Protein AF-A0A4Q3XRK7-F1 (afdb_monomer)

Radius of gyration: 12.87 Å; Cα contacts (8 Å, |Δi|>4): 92; chains: 1; bounding box: 27×35×28 Å

Solvent-accessible surface area (backbone atoms only — not comparable to full-atom values): 4918 Å² total; per-residue (Å²): 130,81,61,44,80,37,36,52,69,41,99,84,75,45,53,30,58,58,57,48,50,60,49,52,75,79,39,98,52,43,60,37,37,49,29,79,62,66,67,78,52,71,70,72,85,50,85,71,73,94,35,78,43,58,56,89,67,57,73,65,57,55,51,52,52,51,55,49,43,58,53,55,56,71,70,67,66,82,130

pLDDT: mean 82.39, std 13.47, range [39.62, 95.62]

Secondary structure (DSSP, 8-state):
---EEE-SB-TTS-BHHHHHHHHHHH----EEEEES-GGGGTTSSSPPPS-EEESS--HHHHHHHHHHHHHHHHTS---

Foldseek 3Di:
DAEEEFEQQDPVRDGSVVVVVVVCVPDPHFYAYEYQCQVVQVPVPDDRHPHYHHPPGDPVNVVVSVVVRSVVSVVPDDD

Structure (mmCIF, N/CA/C/O backbone):
data_AF-A0A4Q3XRK7-F1
#
_entry.id   AF-A0A4Q3XRK7-F1
#
loop_
_atom_site.group_PDB
_atom_site.id
_atom_site.type_symbol
_atom_site.label_atom_id
_atom_site.label_alt_id
_atom_site.label_comp_id
_atom_site.label_asym_id
_atom_site.label_entity_id
_atom_site.label_seq_id
_atom_site.pdbx_PDB_ins_code
_atom_site.Cartn_x
_atom_site.Cartn_y
_atom_site.Cartn_z
_atom_site.occupancy
_atom_site.B_iso_or_equiv
_atom_site.auth_seq_id
_atom_site.auth_comp_id
_atom_site.auth_asym_id
_atom_site.auth_atom_id
_atom_site.pdbx_PDB_model_num
ATOM 1 N N . PRO A 1 1 ? -2.870 4.420 -14.980 1.00 63.28 1 PRO A N 1
ATOM 2 C CA . PRO A 1 1 ? -3.408 4.672 -13.615 1.00 63.28 1 PRO A CA 1
ATOM 3 C C . PRO A 1 1 ? -2.977 6.067 -13.139 1.00 63.28 1 PRO A C 1
ATOM 5 O O . PRO A 1 1 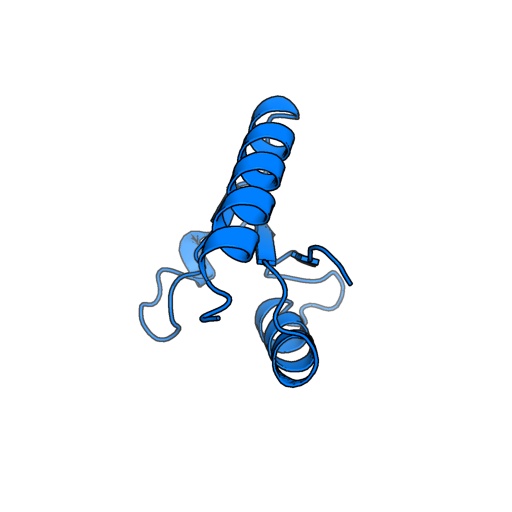? -2.005 6.569 -13.682 1.00 63.28 1 PRO A O 1
ATOM 8 N N . GLY A 1 2 ? -3.686 6.702 -12.198 1.00 84.06 2 GLY A N 1
ATOM 9 C CA . GLY A 1 2 ? -3.245 7.975 -11.582 1.00 84.06 2 GLY A CA 1
ATOM 10 C C . GLY A 1 2 ? -2.811 7.839 -10.117 1.00 84.06 2 GLY A C 1
ATOM 11 O O . GLY A 1 2 ? -2.267 8.768 -9.540 1.00 84.06 2 GLY A O 1
ATOM 12 N N . LEU A 1 3 ? -3.092 6.686 -9.510 1.00 89.12 3 LEU A N 1
ATOM 13 C CA . LEU A 1 3 ? -2.778 6.324 -8.132 1.00 89.12 3 LEU A CA 1
ATOM 14 C C . LEU A 1 3 ? -3.015 4.817 -7.983 1.00 89.12 3 LEU A C 1
ATOM 16 O O . LEU A 1 3 ? -3.960 4.288 -8.578 1.00 89.12 3 LEU A O 1
ATOM 20 N N . VAL A 1 4 ? -2.210 4.146 -7.164 1.00 91.44 4 VAL A N 1
ATOM 21 C CA . VAL A 1 4 ? -2.415 2.746 -6.778 1.00 91.44 4 VAL A CA 1
ATOM 22 C C . VAL A 1 4 ? -2.658 2.654 -5.276 1.00 91.44 4 VAL A C 1
ATOM 24 O O . VAL A 1 4 ? -1.906 3.200 -4.473 1.00 91.44 4 VAL A O 1
ATOM 27 N N . LEU A 1 5 ? -3.713 1.936 -4.900 1.00 92.19 5 LEU A N 1
ATOM 28 C CA . LEU A 1 5 ? -3.997 1.535 -3.526 1.00 92.19 5 LEU A CA 1
ATOM 29 C C . LEU A 1 5 ? -3.838 0.018 -3.455 1.00 92.19 5 LEU A C 1
ATOM 31 O O . LEU A 1 5 ? -4.545 -0.694 -4.167 1.00 92.19 5 LEU A O 1
ATOM 35 N N . ALA A 1 6 ? -2.922 -0.469 -2.621 1.00 91.56 6 ALA A N 1
ATOM 36 C CA . ALA A 1 6 ? -2.602 -1.893 -2.536 1.00 91.56 6 ALA A CA 1
ATOM 37 C C . ALA A 1 6 ? -2.580 -2.384 -1.085 1.00 91.56 6 ALA A C 1
ATOM 39 O O . ALA A 1 6 ? -2.164 -1.661 -0.184 1.00 91.56 6 ALA A O 1
ATOM 40 N N . ASP A 1 7 ? -3.003 -3.625 -0.849 1.00 90.94 7 ASP A N 1
ATOM 41 C CA . ASP A 1 7 ? -2.676 -4.324 0.399 1.00 90.94 7 ASP A CA 1
ATOM 42 C C . ASP A 1 7 ? -1.318 -5.020 0.246 1.00 90.94 7 ASP A C 1
ATOM 44 O O . ASP A 1 7 ? -0.896 -5.330 -0.863 1.00 90.94 7 ASP A O 1
ATOM 48 N N . ILE A 1 8 ? -0.626 -5.277 1.350 1.00 87.12 8 ILE A N 1
ATOM 49 C CA . ILE A 1 8 ? 0.607 -6.072 1.354 1.00 87.12 8 ILE A CA 1
ATOM 50 C C . ILE A 1 8 ? 0.288 -7.552 1.177 1.00 87.12 8 ILE A C 1
ATOM 52 O O . ILE A 1 8 ? 1.022 -8.258 0.484 1.00 87.12 8 ILE A O 1
ATOM 56 N N . GLN A 1 9 ? -0.785 -8.016 1.819 1.00 85.38 9 GLN A N 1
ATOM 57 C CA . GLN A 1 9 ? -1.215 -9.406 1.785 1.00 85.38 9 GLN A CA 1
ATOM 58 C C . GLN A 1 9 ? -2.572 -9.488 1.102 1.00 85.38 9 GLN A C 1
ATOM 60 O O . GLN A 1 9 ? -3.551 -8.895 1.559 1.00 85.38 9 GLN A O 1
ATOM 65 N N . LEU A 1 10 ? -2.598 -10.190 -0.025 1.00 83.25 10 LEU A N 1
ATOM 66 C CA . 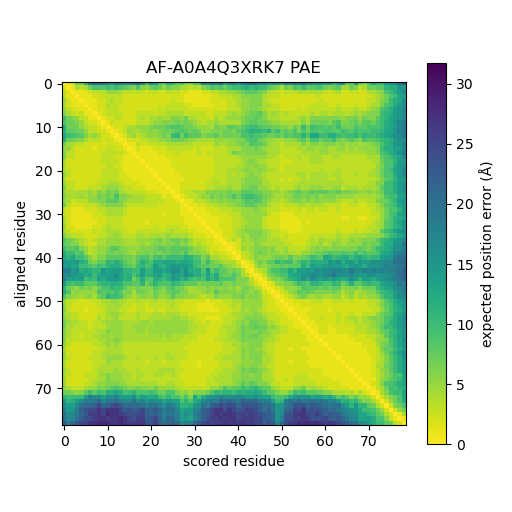LEU A 1 10 ? -3.799 -10.393 -0.817 1.00 83.25 10 LEU A CA 1
ATOM 67 C C . LEU A 1 10 ? -4.550 -11.643 -0.336 1.00 83.25 10 LEU A C 1
ATOM 69 O O . LEU A 1 10 ? -4.048 -12.425 0.470 1.00 83.25 10 LEU A O 1
ATOM 73 N N . ALA A 1 11 ? -5.791 -11.806 -0.795 1.00 80.69 11 ALA A N 1
ATOM 74 C CA . ALA A 1 11 ? -6.686 -12.867 -0.323 1.00 80.69 11 ALA A CA 1
ATOM 75 C C . ALA A 1 11 ? -6.199 -14.292 -0.657 1.00 80.69 11 ALA A C 1
ATOM 77 O O . ALA A 1 11 ? -6.653 -15.252 -0.044 1.00 80.69 11 ALA A O 1
ATOM 78 N N . ASP A 1 12 ? -5.298 -14.419 -1.625 1.00 83.38 12 ASP A N 1
ATOM 79 C CA . ASP A 1 12 ? -4.648 -15.654 -2.063 1.00 83.38 12 ASP A CA 1
ATOM 80 C C . ASP A 1 12 ? -3.250 -15.846 -1.441 1.00 83.38 12 ASP A C 1
ATOM 82 O O . ASP A 1 12 ? -2.454 -16.630 -1.951 1.00 83.38 12 ASP A O 1
ATOM 86 N N . ASP A 1 13 ? -2.933 -15.111 -0.367 1.00 77.19 13 ASP A N 1
ATOM 87 C CA . ASP A 1 13 ? -1.607 -15.034 0.268 1.00 77.19 13 ASP A CA 1
ATOM 88 C C . ASP A 1 13 ? -0.478 -14.521 -0.644 1.00 77.19 13 ASP A C 1
ATOM 90 O O . ASP A 1 13 ? 0.694 -14.500 -0.245 1.00 77.19 13 ASP A O 1
ATOM 94 N N . SER A 1 14 ? -0.808 -14.025 -1.841 1.00 84.56 14 SER A N 1
ATOM 95 C CA . SER A 1 14 ? 0.171 -13.374 -2.704 1.00 84.56 14 SER A CA 1
ATOM 96 C C . SER A 1 14 ? 0.584 -12.003 -2.149 1.00 84.56 14 SER A C 1
ATOM 98 O O . SER A 1 14 ? -0.094 -11.385 -1.314 1.00 84.56 14 SER A O 1
ATOM 100 N N . SER A 1 15 ? 1.755 -11.527 -2.584 1.00 86.56 15 SER A N 1
ATOM 101 C CA . SER A 1 15 ? 2.307 -10.258 -2.117 1.00 86.56 15 SER A CA 1
ATOM 102 C C . SER A 1 15 ? 1.852 -9.112 -3.008 1.00 86.56 15 SER A C 1
ATOM 104 O O . SER A 1 15 ? 2.295 -8.981 -4.149 1.00 86.56 15 SER A O 1
ATOM 106 N N . GLY A 1 16 ? 1.046 -8.205 -2.459 1.00 87.94 16 GLY A N 1
ATOM 107 C CA . GLY A 1 16 ? 0.690 -6.986 -3.179 1.00 87.94 16 GLY A CA 1
ATOM 108 C C . GLY A 1 16 ? 1.874 -6.035 -3.375 1.00 87.94 16 GLY A C 1
ATOM 109 O O . GLY A 1 16 ? 1.819 -5.173 -4.244 1.00 87.94 16 GLY A O 1
ATOM 110 N N . ILE A 1 17 ? 2.984 -6.226 -2.648 1.00 86.00 17 ILE A N 1
ATOM 111 C CA . ILE A 1 17 ? 4.254 -5.536 -2.929 1.00 86.00 17 ILE A CA 1
ATOM 112 C C . ILE A 1 17 ? 4.778 -5.932 -4.308 1.00 86.00 17 ILE A C 1
ATOM 114 O O . ILE A 1 17 ? 5.218 -5.069 -5.062 1.00 86.00 17 ILE A O 1
ATOM 118 N N . ASP A 1 18 ? 4.752 -7.223 -4.633 1.00 87.88 18 ASP A N 1
ATOM 119 C CA . ASP A 1 18 ? 5.282 -7.704 -5.906 1.00 87.88 18 ASP A CA 1
ATOM 120 C C . ASP A 1 18 ? 4.347 -7.303 -7.057 1.00 87.88 18 ASP A C 1
ATOM 122 O O . ASP A 1 18 ? 4.818 -6.763 -8.052 1.00 87.88 18 ASP A O 1
ATOM 126 N N . ALA A 1 19 ? 3.026 -7.362 -6.847 1.00 89.00 19 ALA A N 1
ATOM 127 C CA . ALA A 1 19 ? 2.057 -6.811 -7.799 1.00 89.00 19 ALA A CA 1
ATOM 128 C C . ALA A 1 19 ? 2.261 -5.303 -8.060 1.00 89.00 19 ALA A C 1
ATOM 130 O O . ALA A 1 19 ? 2.163 -4.835 -9.192 1.00 89.00 19 ALA A O 1
ATOM 131 N N . VAL A 1 20 ? 2.567 -4.524 -7.017 1.00 88.62 20 VAL A N 1
ATOM 132 C CA . VAL A 1 20 ? 2.894 -3.098 -7.155 1.00 88.62 20 VAL A CA 1
ATOM 133 C C . VAL A 1 20 ? 4.187 -2.889 -7.937 1.00 88.62 20 VAL A C 1
ATOM 135 O O . VAL A 1 20 ? 4.245 -1.963 -8.741 1.00 88.62 20 VAL A O 1
ATOM 138 N N . LYS A 1 21 ? 5.220 -3.714 -7.725 1.00 87.00 21 LYS A N 1
ATOM 139 C CA . LYS A 1 21 ? 6.474 -3.609 -8.489 1.00 87.00 21 LYS A CA 1
ATOM 140 C C . LYS A 1 21 ? 6.237 -3.817 -9.980 1.00 87.00 21 LYS A C 1
ATOM 142 O O . LYS A 1 21 ? 6.782 -3.051 -10.767 1.00 87.00 21 LYS A O 1
ATOM 147 N N . ASP A 1 22 ? 5.406 -4.789 -10.345 1.00 89.69 22 ASP A N 1
ATOM 148 C CA . ASP A 1 22 ? 5.049 -5.038 -11.744 1.00 89.69 22 ASP A CA 1
ATOM 149 C C . ASP A 1 22 ? 4.329 -3.822 -12.349 1.00 89.69 22 ASP A C 1
ATOM 151 O O . ASP A 1 22 ? 4.662 -3.377 -13.444 1.00 89.69 22 ASP A O 1
ATOM 155 N N . ILE A 1 23 ? 3.414 -3.197 -11.597 1.00 87.88 23 ILE A N 1
ATOM 156 C CA . ILE A 1 23 ? 2.743 -1.959 -12.029 1.00 87.88 23 ILE A CA 1
ATOM 157 C C . ILE A 1 23 ? 3.742 -0.803 -12.176 1.00 87.88 23 ILE A C 1
ATOM 159 O O . ILE A 1 23 ? 3.678 -0.063 -13.156 1.00 87.88 23 ILE A O 1
ATOM 163 N N . LEU A 1 24 ? 4.663 -0.637 -11.223 1.00 85.31 24 LEU A N 1
ATOM 164 C CA . LEU A 1 24 ? 5.666 0.433 -11.235 1.00 85.31 24 LEU A CA 1
ATOM 165 C C . LEU A 1 24 ? 6.723 0.261 -12.334 1.00 85.31 24 LEU A C 1
ATOM 167 O O . LEU A 1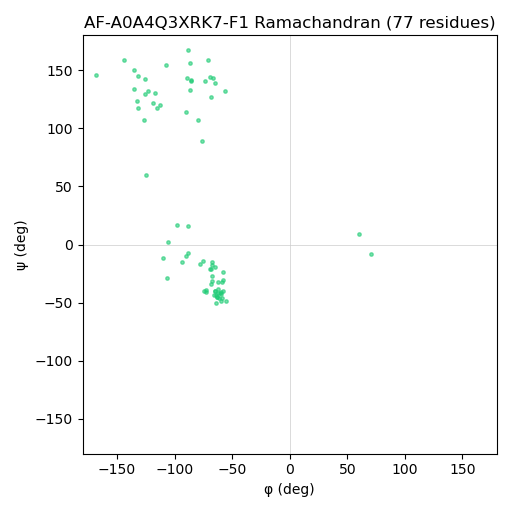 24 ? 7.352 1.244 -12.721 1.00 85.31 24 LEU A O 1
ATOM 171 N N . ALA A 1 25 ? 6.907 -0.955 -12.856 1.00 88.00 25 ALA A N 1
ATOM 172 C CA . ALA A 1 25 ? 7.763 -1.202 -14.013 1.00 88.00 25 ALA A CA 1
ATOM 173 C C . ALA A 1 25 ? 7.191 -0.588 -15.305 1.00 88.00 25 ALA A C 1
ATOM 175 O O . ALA A 1 25 ? 7.952 -0.236 -16.205 1.00 88.00 25 ALA A O 1
ATOM 176 N N . GLU A 1 26 ? 5.865 -0.434 -15.388 1.00 89.00 26 GLU A N 1
ATOM 177 C CA . GLU A 1 26 ? 5.166 0.106 -16.561 1.00 89.00 26 GLU A CA 1
ATOM 178 C C . GLU A 1 26 ? 4.641 1.535 -16.349 1.00 89.00 26 GLU A C 1
ATOM 180 O O . GLU A 1 26 ? 4.536 2.312 -17.301 1.00 89.00 26 GLU A O 1
ATOM 185 N N . PHE A 1 27 ? 4.314 1.904 -15.108 1.00 84.69 27 PHE A N 1
ATOM 186 C CA . PHE A 1 27 ? 3.679 3.174 -14.766 1.00 84.69 27 PHE A CA 1
ATOM 187 C C . PHE A 1 27 ? 4.393 3.856 -13.597 1.00 84.69 27 PHE A C 1
ATOM 189 O O . PHE A 1 27 ? 4.356 3.376 -12.467 1.00 84.69 27 PHE A O 1
ATOM 196 N N . ALA A 1 28 ? 4.956 5.039 -13.838 1.00 84.88 28 ALA A N 1
ATOM 197 C CA . ALA A 1 28 ? 5.407 5.928 -12.771 1.00 84.88 28 ALA A CA 1
ATOM 198 C C . ALA A 1 28 ? 4.184 6.615 -12.145 1.00 84.88 28 ALA A C 1
ATOM 200 O O . ALA A 1 28 ? 3.721 7.639 -12.639 1.00 84.88 28 ALA A O 1
ATOM 201 N N . VAL A 1 29 ? 3.601 5.984 -11.126 1.00 88.25 29 VAL A N 1
ATOM 202 C CA . VAL A 1 29 ? 2.408 6.474 -10.423 1.00 88.25 29 VAL A CA 1
ATOM 203 C C . VAL A 1 29 ? 2.586 6.331 -8.915 1.00 88.25 29 VAL A C 1
ATOM 205 O O . VAL A 1 29 ? 3.245 5.390 -8.462 1.00 88.25 29 VAL A O 1
ATOM 208 N N . PRO A 1 30 ? 1.969 7.205 -8.106 1.00 90.31 30 PRO A N 1
ATOM 209 C CA . PRO A 1 30 ? 2.068 7.107 -6.662 1.00 90.31 30 PRO A CA 1
ATOM 210 C C . PRO A 1 30 ? 1.374 5.841 -6.149 1.00 90.31 30 PRO A C 1
ATOM 212 O O . PRO A 1 30 ? 0.307 5.450 -6.636 1.00 90.31 30 PRO A O 1
ATOM 215 N N . VAL A 1 31 ? 1.961 5.227 -5.120 1.00 90.88 31 VAL A N 1
ATOM 216 C CA . VAL A 1 31 ? 1.429 4.022 -4.473 1.00 90.88 31 VAL A CA 1
ATOM 217 C C . VAL A 1 31 ? 1.217 4.277 -2.990 1.00 90.88 31 VAL A C 1
ATOM 219 O O . VAL A 1 31 ? 2.108 4.769 -2.300 1.00 90.88 31 VAL A O 1
ATOM 222 N N . ILE A 1 32 ? 0.041 3.900 -2.497 1.00 92.38 32 ILE A N 1
ATOM 223 C CA . ILE A 1 32 ? -0.307 3.916 -1.079 1.00 92.38 32 ILE A CA 1
ATOM 224 C C . ILE A 1 32 ? -0.631 2.486 -0.653 1.00 92.38 32 ILE A C 1
ATOM 226 O O . ILE A 1 32 ? -1.562 1.866 -1.174 1.00 92.38 32 ILE A O 1
ATOM 230 N N . PHE A 1 33 ? 0.107 1.975 0.332 1.00 92.44 33 PHE A N 1
ATOM 231 C CA . PHE A 1 33 ? -0.200 0.682 0.933 1.00 92.44 33 PHE A CA 1
ATOM 232 C C . PHE A 1 33 ? -1.221 0.835 2.060 1.00 92.44 33 PHE A C 1
ATOM 234 O O . PHE A 1 33 ? -1.071 1.695 2.924 1.00 92.44 33 PHE A O 1
ATOM 241 N N . ILE A 1 34 ? -2.250 -0.014 2.074 1.00 93.38 34 ILE A N 1
ATOM 242 C CA . ILE A 1 34 ? -3.257 -0.082 3.135 1.00 93.38 34 ILE A CA 1
ATOM 243 C C . ILE A 1 34 ? -3.359 -1.517 3.651 1.00 93.38 34 ILE A C 1
ATOM 245 O O . ILE A 1 34 ? -3.944 -2.370 2.988 1.00 93.38 34 ILE A O 1
ATOM 249 N N . THR A 1 35 ? -2.848 -1.787 4.854 1.00 90.69 35 THR A N 1
ATOM 250 C CA . THR A 1 35 ? -2.699 -3.166 5.353 1.00 90.69 35 THR A CA 1
ATOM 251 C C . THR A 1 35 ? -2.948 -3.318 6.852 1.00 90.69 35 THR A C 1
ATOM 253 O O . THR A 1 35 ? -2.850 -2.357 7.607 1.00 90.69 35 THR A O 1
ATOM 256 N N . ALA A 1 36 ? -3.262 -4.535 7.296 1.00 90.12 36 ALA A N 1
ATOM 257 C CA . ALA A 1 36 ? -3.312 -4.888 8.717 1.00 90.12 36 ALA A CA 1
ATOM 258 C C . ALA A 1 36 ? -1.958 -5.376 9.271 1.00 90.12 36 ALA A C 1
ATOM 260 O O . ALA A 1 36 ? -1.849 -5.548 10.479 1.00 90.12 36 ALA A O 1
ATOM 261 N N . PHE A 1 37 ? -0.948 -5.575 8.411 1.00 85.81 37 PHE A N 1
ATOM 262 C CA . PHE A 1 37 ? 0.346 -6.178 8.767 1.00 85.81 37 PHE A CA 1
ATOM 263 C C . PHE A 1 37 ? 1.538 -5.272 8.393 1.00 85.81 37 PHE A C 1
ATOM 265 O O . PHE A 1 37 ? 2.364 -5.653 7.554 1.00 85.81 37 PHE A O 1
ATOM 272 N N . PRO A 1 38 ? 1.629 -4.042 8.939 1.00 81.81 38 PRO A N 1
ATOM 273 C CA . PRO A 1 38 ? 2.708 -3.103 8.613 1.00 81.81 38 PRO A CA 1
ATOM 274 C C . PRO A 1 38 ? 4.109 -3.660 8.911 1.00 81.81 38 PRO A C 1
ATOM 276 O O . PRO A 1 38 ? 5.062 -3.352 8.201 1.00 81.81 38 PRO A O 1
ATOM 279 N N . GLU A 1 39 ? 4.238 -4.523 9.917 1.00 82.12 39 GLU A N 1
ATOM 280 C CA . GLU A 1 39 ? 5.490 -5.144 10.350 1.00 82.12 39 GLU A CA 1
ATOM 281 C C . GLU A 1 39 ? 6.196 -5.950 9.254 1.00 82.12 39 GLU A C 1
ATOM 283 O O . GLU A 1 39 ? 7.418 -6.083 9.28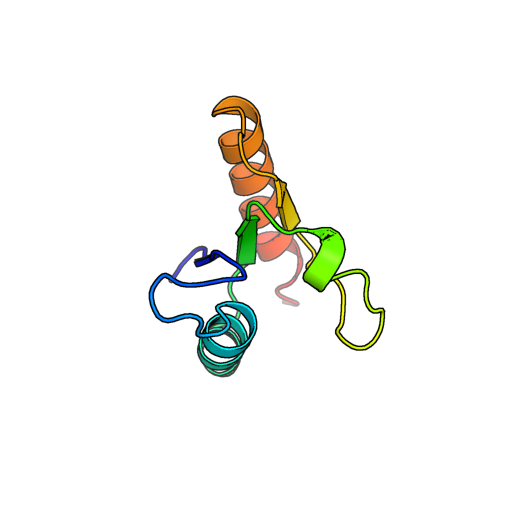1 1.00 82.12 39 GLU A O 1
ATOM 288 N N . ARG A 1 40 ? 5.466 -6.427 8.237 1.00 75.56 40 ARG A N 1
ATOM 289 C CA . ARG A 1 40 ? 6.062 -7.149 7.102 1.00 75.56 40 ARG A CA 1
ATOM 290 C C . ARG A 1 40 ? 6.944 -6.261 6.219 1.00 75.56 40 ARG A C 1
ATOM 292 O O . ARG A 1 40 ? 7.746 -6.791 5.453 1.00 75.56 40 ARG A O 1
ATOM 299 N N . LEU A 1 41 ? 6.808 -4.938 6.327 1.00 67.38 41 LEU A N 1
ATOM 300 C CA . LEU A 1 41 ? 7.669 -3.955 5.660 1.00 67.38 41 LEU A CA 1
ATOM 301 C C . LEU A 1 41 ? 8.830 -3.486 6.538 1.00 67.38 41 LEU A C 1
ATOM 303 O O . LEU A 1 41 ? 9.784 -2.923 6.018 1.00 67.38 41 LEU A O 1
ATOM 307 N N . LEU A 1 42 ? 8.779 -3.748 7.846 1.00 65.75 42 LEU A N 1
ATOM 308 C CA . LEU A 1 42 ? 9.793 -3.324 8.819 1.00 65.75 42 LEU A CA 1
ATOM 309 C C . LEU A 1 42 ? 10.934 -4.342 8.966 1.00 65.75 42 LEU A C 1
ATOM 311 O O . LEU A 1 42 ? 11.698 -4.303 9.926 1.00 65.75 42 LEU A O 1
ATOM 315 N N . THR A 1 43 ? 11.052 -5.274 8.020 1.00 69.06 43 THR A N 1
ATOM 316 C CA . THR A 1 43 ? 12.132 -6.269 7.977 1.00 69.06 43 THR A CA 1
ATOM 317 C C . THR A 1 43 ? 13.457 -5.670 7.502 1.00 69.06 43 THR A C 1
ATOM 319 O O . THR A 1 43 ? 14.494 -6.306 7.655 1.00 69.06 43 THR A O 1
ATOM 322 N N . GLY A 1 44 ? 13.444 -4.464 6.917 1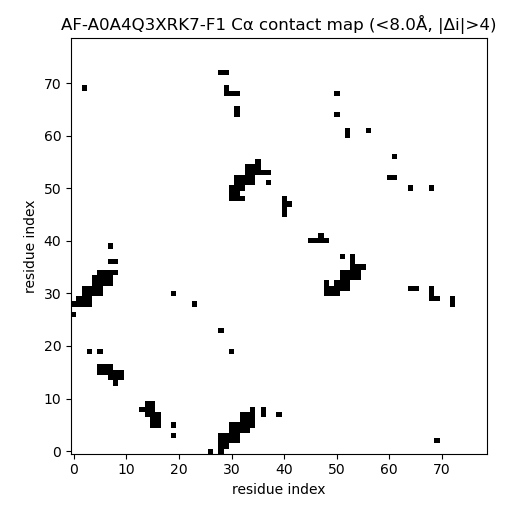.00 63.88 44 GLY A N 1
ATOM 323 C CA . GLY A 1 44 ? 14.635 -3.778 6.400 1.00 63.88 44 GLY A CA 1
ATOM 324 C C . GLY A 1 44 ? 15.236 -4.399 5.131 1.00 63.88 44 GLY A C 1
ATOM 325 O O . GLY A 1 44 ? 16.116 -3.806 4.517 1.00 63.88 44 GLY A O 1
ATOM 326 N N . GLU A 1 45 ? 14.751 -5.567 4.698 1.00 66.31 45 GLU A N 1
ATOM 327 C CA . GLU A 1 45 ? 15.193 -6.245 3.470 1.00 66.31 45 GLU A CA 1
ATOM 328 C C . GLU A 1 45 ? 14.593 -5.631 2.198 1.00 66.31 45 GLU A C 1
ATOM 330 O O . GLU A 1 45 ? 15.058 -5.893 1.087 1.00 66.31 45 GLU A O 1
ATOM 335 N N . ARG A 1 46 ? 13.531 -4.832 2.342 1.00 65.38 46 ARG A N 1
ATOM 336 C CA . ARG A 1 46 ? 12.818 -4.185 1.240 1.00 65.38 46 ARG A CA 1
ATOM 337 C C . ARG A 1 46 ? 12.756 -2.679 1.505 1.00 65.38 46 ARG A C 1
ATOM 339 O O . ARG A 1 46 ? 12.578 -2.296 2.658 1.00 65.38 46 ARG A O 1
ATOM 346 N N . PRO A 1 47 ? 12.884 -1.829 0.471 1.00 65.88 47 PRO A N 1
ATOM 347 C CA . PRO A 1 47 ? 12.691 -0.395 0.636 1.00 65.88 47 PRO A CA 1
ATOM 348 C C . PRO A 1 47 ? 11.306 -0.115 1.229 1.00 65.88 47 PRO A C 1
ATOM 350 O O . PRO A 1 47 ? 10.304 -0.674 0.773 1.00 65.88 47 PRO A O 1
ATOM 353 N N . GLU A 1 48 ? 11.266 0.726 2.260 1.00 68.94 48 GLU A N 1
ATOM 354 C CA . GLU A 1 48 ? 10.018 1.127 2.903 1.00 68.94 48 GLU A CA 1
ATOM 355 C C . GLU A 1 48 ? 9.155 1.938 1.924 1.00 68.94 48 GLU A C 1
ATOM 357 O O . GLU A 1 48 ? 9.679 2.773 1.177 1.00 68.94 48 GLU A O 1
ATOM 362 N N . PRO A 1 49 ? 7.831 1.708 1.887 1.00 76.06 49 PRO A N 1
ATOM 363 C CA . PRO A 1 49 ? 6.960 2.466 1.007 1.00 76.06 49 PRO A CA 1
ATOM 364 C C . PRO A 1 49 ? 6.843 3.915 1.472 1.00 76.06 49 PRO A C 1
ATOM 366 O O . PRO A 1 49 ? 6.736 4.201 2.662 1.00 76.06 49 PRO A O 1
ATOM 369 N N . THR A 1 50 ? 6.758 4.830 0.509 1.00 79.50 50 THR A N 1
ATOM 370 C CA . THR A 1 50 ? 6.599 6.267 0.770 1.00 79.50 50 THR A CA 1
ATOM 371 C C . THR A 1 50 ? 5.293 6.593 1.502 1.00 79.50 50 THR A C 1
ATOM 373 O O . THR A 1 50 ? 5.256 7.520 2.307 1.00 79.50 50 THR A O 1
ATOM 376 N N . PHE A 1 51 ? 4.224 5.826 1.251 1.00 89.25 51 PHE A N 1
ATOM 377 C CA . PHE A 1 51 ? 2.920 6.009 1.889 1.00 89.25 51 PHE A CA 1
ATOM 378 C C . PHE A 1 51 ? 2.354 4.677 2.396 1.00 89.25 51 PHE A C 1
ATOM 380 O O . PHE A 1 51 ? 2.143 3.738 1.623 1.00 89.25 51 PHE A O 1
ATOM 387 N N . LEU A 1 52 ? 2.055 4.623 3.697 1.00 90.44 52 LEU A N 1
ATOM 388 C CA . LEU A 1 52 ? 1.499 3.458 4.385 1.00 90.44 52 LEU A CA 1
ATOM 389 C C . LEU A 1 52 ? 0.358 3.880 5.318 1.00 90.44 52 LEU A C 1
ATOM 391 O O . LEU A 1 52 ? 0.490 4.824 6.093 1.00 90.44 52 LEU A O 1
ATOM 395 N N . ILE A 1 53 ? -0.751 3.147 5.267 1.00 92.44 53 ILE A N 1
ATOM 396 C CA . ILE A 1 53 ? -1.909 3.299 6.147 1.00 92.44 53 ILE A CA 1
ATOM 397 C C . ILE A 1 53 ? -2.209 1.941 6.785 1.00 92.44 53 ILE A C 1
ATOM 399 O O . ILE A 1 53 ? -2.349 0.927 6.101 1.00 92.44 53 ILE A O 1
ATOM 403 N N . THR A 1 54 ? -2.351 1.910 8.105 1.00 92.81 54 THR A N 1
ATOM 404 C CA . THR A 1 54 ? -2.700 0.691 8.837 1.00 92.81 54 THR A CA 1
ATOM 405 C C . THR A 1 54 ? -4.212 0.514 8.964 1.00 92.81 54 THR A C 1
ATOM 407 O O . THR A 1 54 ? -4.969 1.473 9.113 1.00 92.81 54 THR A O 1
ATOM 410 N N . LYS A 1 55 ? -4.676 -0.735 8.892 1.00 92.69 55 LYS A N 1
ATOM 411 C CA . LYS A 1 55 ? -6.061 -1.122 9.176 1.00 92.69 55 LYS A CA 1
ATOM 412 C C . LYS A 1 55 ? -6.232 -1.362 10.688 1.00 92.69 55 LYS A C 1
ATOM 414 O O . LYS A 1 55 ? -5.354 -1.974 11.289 1.00 92.69 55 LYS A O 1
ATOM 419 N N . PRO A 1 56 ? -7.372 -0.964 11.287 1.00 93.88 56 PRO A N 1
ATOM 420 C CA . PRO A 1 56 ? -8.450 -0.181 10.681 1.00 93.88 56 PRO A CA 1
ATOM 421 C C . PRO A 1 56 ? -8.050 1.292 10.498 1.00 93.88 56 PRO A C 1
ATOM 423 O O . PRO A 1 56 ? -7.431 1.889 11.372 1.00 93.88 56 PRO A O 1
ATOM 426 N N . PHE A 1 57 ? -8.452 1.893 9.376 1.00 93.69 57 PHE A N 1
ATOM 427 C CA . PHE A 1 57 ? -8.121 3.279 9.040 1.00 93.69 57 PHE A CA 1
ATOM 428 C C . PHE A 1 57 ? -9.321 4.214 9.163 1.00 93.69 57 PHE A C 1
ATOM 430 O O . PHE A 1 57 ? -10.477 3.822 8.983 1.00 93.69 57 PHE A O 1
ATOM 437 N N . GLN A 1 58 ? -9.034 5.493 9.392 1.00 94.94 58 GLN A N 1
ATOM 438 C CA . GLN A 1 58 ? -10.031 6.549 9.283 1.00 94.94 58 GLN A CA 1
ATOM 439 C C . GLN A 1 58 ? -10.125 7.027 7.832 1.00 94.94 58 GLN A C 1
ATOM 441 O O . GLN A 1 58 ? -9.120 7.182 7.138 1.00 94.94 58 GLN A O 1
ATOM 446 N N . ARG A 1 59 ? -11.348 7.304 7.360 1.00 94.31 59 ARG A N 1
ATOM 447 C CA . ARG A 1 59 ? -11.574 7.812 5.993 1.00 94.31 59 ARG A CA 1
ATOM 448 C C . ARG A 1 59 ? -10.840 9.127 5.733 1.00 94.31 59 ARG A C 1
ATOM 450 O O . ARG A 1 59 ? -10.433 9.380 4.606 1.00 94.31 59 ARG A O 1
ATOM 457 N N . GLU A 1 60 ? -10.694 9.953 6.762 1.00 95.62 60 GLU A N 1
ATOM 458 C CA . GLU A 1 60 ? -9.961 11.214 6.680 1.00 95.62 60 GLU A CA 1
ATOM 459 C C . GLU A 1 60 ? -8.471 10.984 6.424 1.00 95.62 60 GLU A C 1
ATOM 461 O O . GLU A 1 60 ? -7.925 11.593 5.511 1.00 95.62 60 GLU A O 1
ATOM 466 N N . THR A 1 61 ? -7.849 10.024 7.115 1.00 93.56 61 THR A N 1
ATOM 467 C CA . THR A 1 61 ? -6.459 9.620 6.858 1.00 93.56 61 THR A CA 1
ATOM 468 C C . THR A 1 61 ? -6.267 9.213 5.403 1.00 93.56 61 THR A C 1
ATOM 470 O O . THR A 1 61 ? -5.383 9.739 4.739 1.00 93.56 61 THR A O 1
ATOM 473 N N . VAL A 1 62 ? -7.149 8.357 4.872 1.00 94.31 62 VAL A N 1
ATOM 474 C CA . VAL A 1 62 ? -7.075 7.925 3.467 1.00 94.31 62 VAL A CA 1
ATOM 475 C C . VAL A 1 62 ? -7.163 9.116 2.515 1.00 94.31 62 VAL A C 1
ATOM 477 O O . VAL A 1 62 ? -6.352 9.226 1.601 1.00 94.31 62 VAL A O 1
ATOM 480 N N . LYS A 1 63 ? -8.103 10.044 2.737 1.00 94.25 63 LYS A N 1
ATOM 481 C CA . LYS A 1 63 ? -8.229 11.250 1.904 1.00 94.25 63 LYS A CA 1
ATOM 482 C C . LYS A 1 63 ? -6.974 12.119 1.955 1.00 94.25 63 LYS A C 1
ATOM 484 O O . LYS A 1 63 ? -6.504 12.551 0.908 1.00 94.25 63 LYS A O 1
ATOM 489 N N . THR A 1 64 ? -6.433 12.362 3.145 1.00 94.38 64 THR A N 1
ATOM 490 C CA . THR A 1 64 ? -5.237 13.191 3.326 1.00 94.38 64 THR A CA 1
ATOM 491 C C . THR A 1 64 ? -4.024 12.566 2.646 1.00 94.38 64 THR A C 1
ATOM 493 O O . THR A 1 64 ? -3.324 13.259 1.912 1.00 94.38 64 THR A O 1
ATOM 496 N N . THR A 1 65 ? -3.810 11.259 2.809 1.00 93.75 65 THR A N 1
ATOM 497 C CA . THR A 1 65 ? -2.696 10.551 2.166 1.00 93.75 65 THR A CA 1
ATOM 498 C C . THR A 1 65 ? -2.833 10.541 0.645 1.00 93.75 65 THR A C 1
ATOM 500 O O . THR A 1 65 ? -1.845 10.762 -0.044 1.00 93.75 65 THR A O 1
ATOM 503 N N . ILE A 1 66 ? -4.046 10.361 0.105 1.00 92.25 66 ILE A N 1
ATOM 504 C CA . ILE A 1 66 ? -4.296 10.469 -1.343 1.00 92.25 66 ILE A CA 1
ATOM 505 C C . ILE A 1 66 ? -3.929 11.865 -1.854 1.00 92.25 66 ILE A C 1
ATOM 507 O O . ILE A 1 66 ? -3.195 11.982 -2.833 1.00 92.25 66 ILE A O 1
ATOM 511 N N . SER A 1 67 ? -4.396 12.920 -1.180 1.00 92.00 67 SER A N 1
ATOM 512 C CA . SER A 1 67 ? -4.074 14.302 -1.553 1.00 92.00 67 SER A CA 1
ATOM 513 C C . SER A 1 67 ? -2.569 14.574 -1.517 1.00 92.00 67 SER A C 1
ATOM 515 O O . SER A 1 67 ? -2.046 15.219 -2.420 1.00 92.00 67 SER A O 1
ATOM 517 N N . GLN A 1 68 ? -1.864 14.061 -0.504 1.00 90.44 68 GLN A N 1
ATOM 518 C CA . GLN A 1 68 ? -0.408 14.174 -0.408 1.00 90.44 68 GLN A CA 1
ATOM 519 C C . GLN A 1 68 ? 0.285 13.429 -1.551 1.00 90.44 68 GLN A C 1
ATOM 521 O O . GLN A 1 68 ? 1.112 14.015 -2.241 1.00 90.44 68 GLN A O 1
ATOM 526 N N . ALA A 1 69 ? -0.077 12.169 -1.792 1.00 89.94 69 ALA A N 1
ATOM 527 C CA . ALA A 1 69 ? 0.549 11.338 -2.814 1.00 89.94 69 ALA A CA 1
ATOM 528 C C . ALA A 1 69 ? 0.406 11.938 -4.222 1.00 89.94 69 ALA A C 1
ATOM 530 O O . ALA A 1 69 ? 1.382 12.001 -4.964 1.00 89.94 69 ALA A O 1
ATOM 531 N N . LEU A 1 70 ? -0.782 12.455 -4.556 1.00 87.56 70 LEU A N 1
ATOM 532 C CA . LEU A 1 70 ? -1.025 13.138 -5.829 1.00 87.56 70 LEU A CA 1
ATOM 533 C C . LEU A 1 70 ? -0.265 14.469 -5.947 1.00 87.56 70 LEU A C 1
ATOM 535 O O . LEU A 1 70 ? 0.117 14.858 -7.046 1.00 87.56 70 LEU A O 1
ATOM 539 N N . PHE A 1 71 ? -0.031 15.169 -4.833 1.00 86.19 71 PHE A N 1
ATOM 540 C CA . PHE A 1 71 ? 0.745 16.411 -4.828 1.00 86.19 71 PHE A CA 1
ATOM 541 C C . PHE A 1 71 ? 2.248 16.158 -5.031 1.00 86.19 71 PHE A C 1
ATOM 543 O O . PHE A 1 71 ? 2.897 16.889 -5.776 1.00 86.19 71 PHE A O 1
ATOM 550 N N . PHE A 1 72 ? 2.804 15.118 -4.401 1.00 75.56 72 PHE A N 1
ATOM 551 C CA . PHE A 1 72 ? 4.224 14.767 -4.530 1.00 75.56 72 PHE A CA 1
ATOM 552 C C . PHE A 1 72 ? 4.594 14.247 -5.928 1.00 75.56 72 PHE A C 1
ATOM 554 O O . PHE A 1 72 ? 5.686 14.552 -6.410 1.00 75.56 72 PHE A O 1
ATOM 561 N N . ASP A 1 73 ? 3.683 13.536 -6.599 1.00 67.25 73 ASP A N 1
ATOM 562 C CA . ASP A 1 73 ? 3.870 13.049 -7.976 1.00 67.25 73 ASP A CA 1
ATOM 563 C C . ASP A 1 73 ? 4.048 14.203 -8.985 1.00 67.25 73 ASP A C 1
ATOM 565 O O . ASP A 1 73 ? 4.917 14.172 -9.854 1.00 67.25 73 ASP A O 1
ATOM 569 N N . GLN A 1 74 ? 3.313 15.306 -8.803 1.00 56.38 74 GLN A N 1
ATOM 570 C CA . GLN A 1 74 ? 3.421 16.492 -9.666 1.00 56.38 74 GLN A CA 1
ATOM 571 C C . GLN A 1 74 ? 4.761 17.234 -9.518 1.00 56.38 74 GLN A C 1
ATOM 573 O O . GLN A 1 74 ? 5.145 17.990 -10.409 1.00 56.38 74 GLN A O 1
ATOM 578 N N . ALA A 1 75 ? 5.475 17.038 -8.405 1.00 51.00 75 ALA A N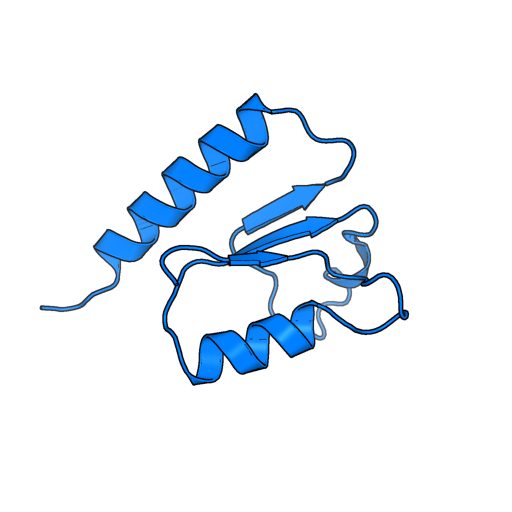 1
ATOM 579 C CA . ALA A 1 75 ? 6.742 17.710 -8.122 1.00 51.00 75 ALA A CA 1
ATOM 580 C C . ALA A 1 75 ? 7.975 16.943 -8.636 1.00 51.00 75 ALA A C 1
ATOM 582 O O . ALA A 1 75 ? 9.079 17.484 -8.595 1.00 51.00 75 ALA A O 1
ATOM 583 N N . THR A 1 76 ? 7.812 15.694 -9.093 1.00 46.44 76 THR A N 1
ATOM 584 C CA . THR A 1 76 ? 8.930 14.812 -9.478 1.00 46.44 76 THR A CA 1
ATOM 585 C C . THR A 1 76 ? 9.114 14.624 -10.980 1.00 46.44 76 THR A C 1
ATOM 587 O O . THR A 1 76 ? 10.052 13.935 -11.371 1.00 46.44 76 THR A O 1
ATOM 590 N N . VAL A 1 77 ? 8.310 15.271 -11.831 1.00 41.97 77 VAL A N 1
ATOM 591 C CA . VAL A 1 77 ? 8.602 15.359 -13.270 1.00 41.97 77 VAL A CA 1
ATOM 592 C C . VAL A 1 77 ? 9.658 16.455 -13.471 1.00 41.97 77 VAL A C 1
ATOM 594 O O . VAL A 1 77 ? 9.325 17.633 -13.315 1.00 41.97 77 VAL A O 1
ATOM 597 N N . PRO A 1 78 ? 10.927 16.131 -13.788 1.00 39.62 78 PRO A N 1
ATOM 598 C CA . PRO A 1 78 ? 11.867 17.152 -14.218 1.00 39.62 78 PRO A CA 1
ATOM 599 C C . PRO A 1 78 ? 11.397 17.636 -15.594 1.00 39.62 78 PRO A C 1
ATOM 601 O O . PRO A 1 78 ? 11.156 16.820 -16.486 1.00 39.62 78 PRO A O 1
ATOM 604 N N . VAL A 1 79 ? 11.222 18.949 -15.739 1.00 43.72 79 VAL A N 1
ATOM 605 C CA . VAL A 1 79 ? 11.066 19.606 -17.047 1.00 43.72 79 VAL A CA 1
ATOM 606 C C . VAL A 1 79 ? 12.341 19.511 -17.874 1.00 43.72 79 VAL A C 1
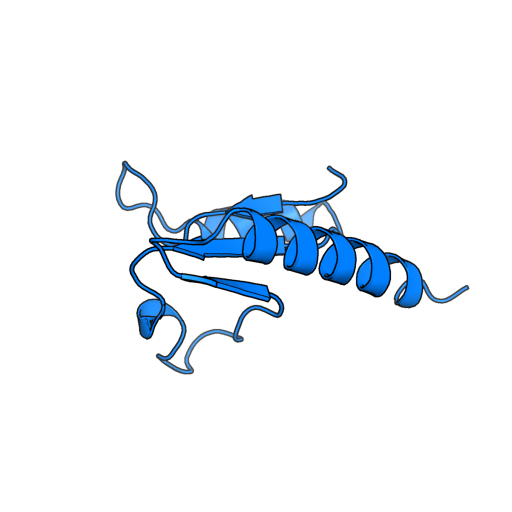ATOM 608 O O . VAL A 1 79 ? 13.439 19.534 -17.270 1.00 43.72 79 VAL A O 1
#

Nearest PDB structures (foldseek):
  2n9u-assembly1_A  TM=9.043E-01  e=2.481E-10  Erythrobacter litoralis HTCC2594
  5uxv-assembly2_B  TM=8.787E-01  e=2.759E-09  Bartonella quintana str. Toulouse
  4g97-assembly1_A  TM=9.065E-01  e=1.571E-08  Brucella abortus 2308
  5uxw-assembly2_B  TM=8.773E-01  e=2.510E-08  Bartonella quintana str. Toulouse
  3n0r-assembly1_A  TM=8.033E-01  e=8.604E-09  Caulobacter vibrioides

Sequence (79 aa):
PGLVLADIQLADDSSGIDAVKDILAEFAVPVIFITAFPERLLTGERPEPTFLITKPFQRETVKTTISQALFFDQATVPV

Mean predicted aligned error: 6.24 Å

=== Feature glossary ===
Feature key, reading from the visual/contex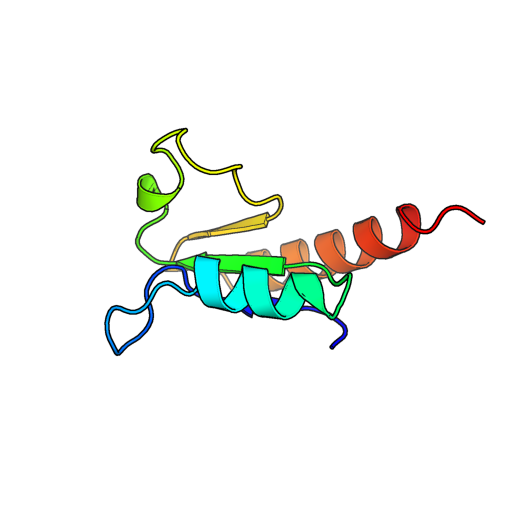tual features back to the raw sequence:

Rendered structure images. Six rendered views show the 3D structure from the faces of a cube — i.e. along ±x, ±y, ±z. Rendering representation is drawn randomly per protein from cartoon (secondary-structure ribbons), sticks (backbone bonds), or molecular surface; coloring is either 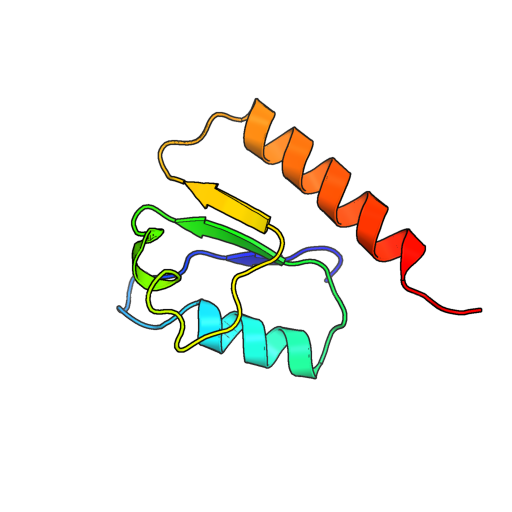N→C rainbow (blue at the N-terminus through red at the C-terminus) or one color per chain.

Contact-map, Ramachandran, and PAE plots. The contact map is a binary N×N matrix image: pixel (i, j) is dark where Cα_i and Cα_j are within 8 Å and |i−j|>4. Because the |i−j|>4 filter removes local helical contacts, off-diagonal stripes parallel to the main diagonal indicate parallel β-sheets; stripes perpendicular to it indicate antiparallel β-sheets. The Ramachandran plot scatters every residue's (φ, ψ) pair against the sterically allowed regions. The PAE heatmap renders the predicted-aligned-error matrix.

InterPro / GO / CATH / organism. Database cross-references. InterPro integrates a dozen domain/family signature databases into unified entries with residue-range hits. GO terms attach function/process/location labels with evidence codes. CATH codes position the fold in a four-level structural taxonomy. Organism is the NCBI-taxonomy species name.

Nearest PDB structures. The Foldseek neighbor list gives the closest experimentally determined structures in the PDB, ranked by structural alignment. TM-score near 1 means near-identical fold; near 0.3 means only rough topology match. This is how one finds what a novel AlphaFold prediction most resembles in the solved-structure universe.

Predicted aligned error. PAE(i, j) answers: if I align the predicted and true structures on residue i, how far off (in Å) do I expect residue j to be? A block-diagonal PAE matrix with low values on the blocks and high values off-diagonal is the signature of a multi-domain protein with confidently predicted domains but uncertain inter-domain orientation.

Solvent-accessible surface area. Accessible surface area quantifies burial. A residue with SASA near zero is packed into the hydrophobic core; one with SASA >100 Å² sits on the surface. Computed here via the Shrake–Rupley numerical algorithm with a 1.4 Å probe.

B-factor. B-factor (Debye–Waller factor) reflects atomic displacement in the crystal lattice. It is an experimental observable (units Å²), not a prediction; low values mean the atom is pinned down, high values mean it moves or is heterogeneous across the crystal.

pLDDT. For AlphaFold models, the B-factor field carries pLDDT — the model's own estimate of local accuracy on a 0–100 scale. Regions with pLDDT<50 should be treated as essentially unmodeled; they often correspond to intrinsically disordered segments.

Backbone torsions (φ/ψ). φ (phi) and ψ (psi) are the two rotatable backbone dihedrals per residue: φ is the C(i-1)–N–Cα–C torsion, ψ is the N–Cα–C–N(i+1) torsion, both in degrees on (−180°, 180°]. α-helical residues cluster near (−60°, −45°); β-strand residues near (−120°, +130°). A Ramachandran plot is simply a scatter of (φ, ψ) for every residue.

Radius of gyration, Cα contacts, bounding box. Radius of gyration (Rg) is the root-mean-square distance of Cα atoms from their centroid — a single number for overall size and compactness. A globular domain of N residues has Rg ≈ 2.2·N^0.38 Å; an extended or disordered chain has a much larger Rg. The Cα contact count is the number of residue pairs whose Cα atoms are within 8 Å and are more than four positions apart in sequence — a standard proxy for tertiary packing density. The bounding box is the smallest axis-aligned box enclosing all Cα atoms.

Secondary structure (3-state, P-SEA). Three-state secondary structure (P-SEA) collapses the eight DSSP classes into helix (a), strand (b), and coil (c). P-SEA assigns these from Cα geometry alone — distances and angles — without requiring backbone oxygens, so it works on any Cα trace.

Secondary structure (8-state, DSSP). DSSP 8-state secondary structure assigns each residue one of H (α-helix), G (3₁₀-helix), I (π-helix), E (extended β-strand), B (isolated β-bridge), T (hydrogen-bonded turn), S (bend), or '-' (coil). The assignment is computed from backbone hydrogen-bond geometry via the Kabsch–Sander algorithm.

Foldseek 3Di. A 3Di character summarizes, for each residue, the relative orientation of the Cα frame of its nearest spatial neighbor. Because it encodes fold topology rather than chemistry, 3Di alignments detect remote structural similarity that sequence alignment misses.

mmCIF coordinates. The mmCIF block holds the 3D Cartesian coordinates of each backbone atom (N, Cα, C, O) in ångströms. mmCIF is the PDB's canonical archive format — a tagged-loop text representation of the atomic model.

Sequence. Sequence gives the chain of amino acids in standard one-letter code (A=alanine, C=cysteine, …, Y=tyrosine), read N→C. It is the only feature that is directly encoded by the gene; all structural features are derived from the folded form of this sequence.